Protein AF-A0A0K2B6U6-F1 (afdb_monomer_lite)

Secondary structure (DSSP, 8-state):
---HHHHHHHHHHHHHHHHHHHHHHHHTT-----S-THHHHHHHHHHHHH-HHHHHHHHHHHHH---STTHHHHHHHHHHHHHHHHHH--EESSPPPSS-SS--SS--EETTT-SBSSPHHHHHHHGGGTT-TT--GGG--

Radius of gyration: 19.87 Å; chains: 1; bounding box: 53×30×50 Å

Foldseek 3Di:
DDDLLVVLVVVLVLLLVLLVLVVVCVVVVLPDPDPPCPPSVVVQVVVCVVPVSSVVSVVCCVVVCPPDPCPSVVSNVVSVVLVVVSVQWDWDQPAAAPPDPDDDDPFTATPRPSHTPVDPSSLVSLVVCPPPPPRDPSSHD

Sequence (141 aa):
MDDPLRFLQDRLNDDETFMRAAIRLRESGAIVTSTEATEGAFALAEVVRNDPDTAAALTLFTGTGTRAPGEAERVLVEVEAKRRMLARHTPHSMGQCTECEAPHWGVLVCNHCQRAWPCPDVRDVAASYTDHHDFPTELRP

pLDDT: mean 72.54, std 19.48, range [32.16, 97.44]

InterPro domains:
  IPR046193 Protein of unknown function DUF6221 [PF19730] (1-141)

Organism: Streptomyces ambofaciens (strain ATCC 23877 / 3486 / DSM 40053 / JCM 4204 / NBRC 12836 / NRRL B-2516) (NCBI:txid278992)

Structure (mmCIF, N/CA/C/O backbone):
data_AF-A0A0K2B6U6-F1
#
_entry.id   AF-A0A0K2B6U6-F1
#
loop_
_atom_site.group_PDB
_atom_site.id
_atom_site.type_symbol
_atom_site.label_atom_id
_atom_site.label_alt_id
_atom_site.label_comp_id
_atom_site.label_asym_id
_atom_site.label_entity_id
_atom_site.label_seq_id
_atom_site.pdbx_PDB_ins_code
_atom_site.Cartn_x
_atom_site.Cartn_y
_atom_site.Cartn_z
_atom_site.occupancy
_atom_site.B_iso_or_equiv
_atom_site.auth_seq_id
_atom_site.auth_comp_id
_atom_site.auth_asym_id
_atom_site.auth_atom_id
_atom_site.pdbx_PDB_model_num
ATOM 1 N N . MET A 1 1 ? 10.459 12.638 -11.301 1.00 47.00 1 MET A N 1
ATOM 2 C CA . MET A 1 1 ? 10.100 11.227 -11.522 1.00 47.00 1 MET A CA 1
ATOM 3 C C . MET A 1 1 ? 9.900 10.672 -10.133 1.00 47.00 1 MET A C 1
ATOM 5 O O . MET A 1 1 ? 10.879 10.554 -9.401 1.00 47.00 1 MET A O 1
ATOM 9 N N . ASP A 1 2 ? 8.646 10.563 -9.712 1.00 60.44 2 ASP A N 1
ATOM 10 C CA . ASP A 1 2 ? 8.316 10.125 -8.361 1.00 60.44 2 ASP A CA 1
ATOM 11 C C . ASP A 1 2 ? 8.604 8.634 -8.233 1.00 60.44 2 ASP A C 1
ATOM 13 O O . ASP A 1 2 ? 8.279 7.855 -9.123 1.00 60.44 2 ASP A O 1
ATOM 17 N N . ASP A 1 3 ? 9.304 8.260 -7.165 1.00 85.44 3 ASP A N 1
ATOM 18 C CA . ASP A 1 3 ? 9.712 6.884 -6.907 1.00 85.44 3 ASP A CA 1
ATOM 19 C C . ASP A 1 3 ? 8.464 6.011 -6.665 1.00 85.44 3 ASP A C 1
ATOM 21 O O . ASP A 1 3 ? 7.778 6.213 -5.655 1.00 85.44 3 ASP A O 1
ATOM 25 N N . PRO A 1 4 ? 8.159 5.033 -7.544 1.00 87.06 4 PRO A N 1
ATOM 26 C CA . PRO A 1 4 ? 6.995 4.166 -7.387 1.00 87.06 4 PRO A CA 1
ATOM 27 C C . PRO A 1 4 ? 6.984 3.404 -6.057 1.00 87.06 4 PRO A C 1
ATOM 29 O O . PRO A 1 4 ? 5.913 3.146 -5.511 1.00 87.06 4 PRO A O 1
ATOM 32 N N . LEU A 1 5 ? 8.159 3.064 -5.506 1.00 91.38 5 LEU A N 1
ATOM 33 C CA . LEU A 1 5 ? 8.231 2.425 -4.189 1.00 91.38 5 LEU A CA 1
ATOM 34 C C . LEU A 1 5 ? 7.812 3.375 -3.085 1.00 91.38 5 LEU A C 1
ATOM 36 O O . LEU A 1 5 ? 7.101 2.953 -2.177 1.00 91.38 5 LEU A O 1
ATOM 40 N N . ARG A 1 6 ? 8.224 4.641 -3.170 1.00 91.75 6 ARG A N 1
ATOM 41 C CA . ARG A 1 6 ? 7.854 5.651 -2.182 1.00 91.75 6 ARG A CA 1
ATOM 42 C C . ARG A 1 6 ? 6.343 5.855 -2.152 1.00 91.75 6 ARG A C 1
ATOM 44 O O . ARG A 1 6 ? 5.766 5.773 -1.079 1.00 91.75 6 ARG A O 1
ATOM 51 N N . PHE A 1 7 ? 5.698 5.989 -3.314 1.00 92.50 7 PHE A N 1
ATOM 52 C CA . PHE A 1 7 ? 4.233 6.074 -3.393 1.00 92.50 7 PHE A CA 1
ATOM 53 C C . PHE A 1 7 ? 3.545 4.896 -2.681 1.00 92.50 7 PHE A C 1
ATOM 55 O O . PHE A 1 7 ? 2.660 5.099 -1.854 1.00 92.50 7 PHE A O 1
ATOM 62 N N . LEU A 1 8 ? 3.968 3.659 -2.963 1.00 93.88 8 LEU A N 1
ATOM 63 C CA . LEU A 1 8 ? 3.364 2.473 -2.347 1.00 93.88 8 LEU A CA 1
ATOM 64 C C . LEU A 1 8 ? 3.650 2.381 -0.844 1.00 93.88 8 LEU A C 1
ATOM 66 O O . LEU A 1 8 ? 2.783 1.958 -0.083 1.00 93.88 8 LEU A O 1
ATOM 70 N N . GLN A 1 9 ? 4.847 2.771 -0.404 1.00 94.25 9 GLN A N 1
ATOM 71 C CA . GLN A 1 9 ? 5.194 2.825 1.016 1.00 94.25 9 GLN A CA 1
ATOM 72 C C . GLN A 1 9 ? 4.334 3.847 1.758 1.00 94.25 9 GLN A C 1
ATOM 74 O O . GLN A 1 9 ? 3.796 3.513 2.811 1.00 94.25 9 GLN A O 1
ATOM 79 N N . ASP A 1 10 ? 4.155 5.040 1.192 1.00 90.62 10 ASP A N 1
ATOM 80 C CA . ASP A 1 10 ? 3.326 6.094 1.773 1.00 90.62 10 ASP A CA 1
ATOM 81 C C . ASP A 1 10 ? 1.870 5.628 1.903 1.00 90.62 10 ASP A C 1
ATOM 83 O O . ASP A 1 10 ? 1.301 5.689 2.990 1.00 90.62 10 ASP A O 1
ATOM 87 N N . ARG A 1 11 ? 1.293 5.029 0.852 1.00 92.25 11 ARG A N 1
ATOM 88 C CA . ARG A 1 11 ? -0.080 4.492 0.902 1.00 92.25 11 ARG A CA 1
ATOM 89 C C . ARG A 1 11 ? -0.253 3.364 1.919 1.00 92.25 11 ARG A C 1
ATOM 91 O O . ARG A 1 11 ? -1.242 3.341 2.643 1.00 92.25 11 ARG A O 1
ATOM 98 N N . LEU A 1 12 ? 0.721 2.461 2.036 1.00 90.56 12 LEU A N 1
ATOM 99 C CA . LEU A 1 12 ? 0.694 1.413 3.063 1.00 90.56 12 LEU A CA 1
ATOM 100 C C . LEU A 1 12 ? 0.826 1.982 4.487 1.00 90.56 12 LEU A C 1
ATOM 102 O O . LEU A 1 12 ? 0.274 1.409 5.426 1.00 90.56 12 LEU A O 1
ATOM 106 N N . ASN A 1 13 ? 1.550 3.092 4.666 1.00 88.50 13 ASN A N 1
ATOM 107 C CA . ASN A 1 13 ? 1.631 3.800 5.947 1.00 88.50 13 ASN A CA 1
ATOM 108 C C . ASN A 1 13 ? 0.305 4.488 6.296 1.00 88.50 13 ASN A C 1
ATOM 110 O O . ASN A 1 13 ? -0.114 4.437 7.456 1.00 88.50 13 ASN A O 1
ATOM 114 N N . ASP A 1 14 ? -0.363 5.081 5.306 1.00 82.62 14 ASP A N 1
ATOM 115 C CA . ASP A 1 14 ? -1.689 5.682 5.464 1.00 82.62 14 ASP A CA 1
ATOM 116 C C . ASP A 1 14 ? -2.716 4.612 5.882 1.00 82.62 14 ASP A C 1
ATOM 118 O O . ASP A 1 14 ? -3.419 4.788 6.881 1.00 82.62 14 ASP A O 1
ATOM 122 N N . ASP A 1 15 ? -2.733 3.460 5.196 1.00 82.00 15 ASP A N 1
ATOM 123 C CA . ASP A 1 15 ? -3.604 2.320 5.519 1.00 82.00 15 ASP A CA 1
ATOM 124 C C . ASP A 1 15 ? -3.359 1.797 6.946 1.00 82.00 15 ASP A C 1
ATOM 126 O O . ASP A 1 15 ? -4.306 1.560 7.701 1.00 82.00 15 ASP A O 1
ATOM 130 N N . GLU A 1 16 ? -2.095 1.635 7.358 1.00 87.19 16 GLU A N 1
ATOM 131 C CA . GLU A 1 16 ? -1.765 1.230 8.729 1.00 87.19 16 GLU A CA 1
ATOM 132 C C . GLU A 1 16 ? -2.270 2.249 9.754 1.00 87.19 16 GLU A C 1
ATOM 134 O O . GLU A 1 16 ? -2.898 1.871 10.748 1.00 87.19 16 GLU A O 1
ATOM 139 N N . THR A 1 17 ? -1.987 3.532 9.525 1.00 81.69 17 THR A N 1
ATOM 140 C CA . THR A 1 17 ? -2.374 4.622 10.430 1.00 81.69 17 THR A CA 1
ATOM 141 C C . THR A 1 17 ? -3.885 4.644 10.612 1.00 81.69 17 THR A C 1
ATOM 143 O O . THR A 1 17 ? -4.383 4.660 11.744 1.00 81.69 17 THR A O 1
ATOM 146 N N . PHE A 1 18 ? -4.616 4.541 9.504 1.00 75.06 18 PHE A N 1
ATOM 147 C CA . PHE A 1 18 ? -6.067 4.475 9.492 1.00 75.06 18 PHE A CA 1
ATOM 148 C C . PHE A 1 18 ? -6.598 3.264 10.274 1.00 75.06 18 PHE A C 1
ATOM 150 O O . PHE A 1 18 ? -7.427 3.419 11.174 1.00 75.06 18 PHE A O 1
ATOM 157 N N . MET A 1 19 ? -6.096 2.055 9.999 1.00 79.75 19 MET A N 1
ATOM 158 C CA . MET A 1 19 ? -6.594 0.838 10.655 1.00 79.75 19 MET A CA 1
ATOM 159 C C . MET A 1 19 ? -6.252 0.797 12.149 1.00 79.75 19 MET A C 1
ATOM 161 O O . MET A 1 19 ? -7.059 0.337 12.960 1.00 79.75 19 MET A O 1
ATOM 165 N N . ARG A 1 20 ? -5.102 1.345 12.558 1.00 81.56 20 ARG A N 1
ATOM 166 C CA . ARG A 1 20 ? -4.766 1.514 13.981 1.00 81.56 20 ARG A CA 1
ATOM 167 C C . ARG A 1 20 ? -5.681 2.519 14.673 1.00 81.56 20 ARG A C 1
ATOM 169 O O . ARG A 1 20 ? -6.067 2.292 15.819 1.00 81.56 20 ARG A O 1
ATOM 176 N N . ALA A 1 21 ? -6.050 3.615 14.010 1.00 74.31 21 ALA A N 1
ATOM 177 C CA . ALA A 1 21 ? -7.042 4.549 14.540 1.00 74.31 21 ALA A CA 1
ATOM 178 C C . ALA A 1 21 ? -8.416 3.874 14.704 1.00 74.31 21 ALA A C 1
ATOM 180 O O . ALA A 1 21 ? -9.031 4.000 15.763 1.00 74.31 21 ALA A O 1
ATOM 181 N N . ALA A 1 22 ? -8.847 3.077 13.723 1.00 70.81 22 ALA A N 1
ATOM 182 C CA . ALA A 1 22 ? -10.093 2.313 13.789 1.00 70.81 22 ALA A CA 1
ATOM 183 C C . ALA A 1 22 ? -10.127 1.320 14.969 1.00 70.81 22 ALA A C 1
ATOM 185 O O . ALA A 1 22 ? -11.123 1.247 15.690 1.00 70.81 22 ALA A O 1
ATOM 186 N N . ILE A 1 23 ? -9.029 0.595 15.217 1.00 76.38 23 ILE A N 1
ATOM 187 C CA . ILE A 1 23 ? -8.907 -0.307 16.376 1.00 76.38 23 ILE A CA 1
ATOM 188 C C . ILE A 1 23 ? -9.002 0.476 17.689 1.00 76.38 23 ILE A C 1
ATOM 190 O O . ILE A 1 23 ? -9.791 0.099 18.554 1.00 76.38 23 ILE A O 1
ATOM 194 N N . ARG A 1 24 ? -8.279 1.599 17.818 1.00 76.00 24 ARG A N 1
ATOM 195 C CA . ARG A 1 24 ? -8.327 2.454 19.019 1.00 76.00 24 ARG A CA 1
ATOM 196 C C . ARG A 1 24 ? -9.736 2.982 19.301 1.00 76.00 24 ARG A C 1
ATOM 198 O O . ARG A 1 24 ? -10.166 2.967 20.449 1.00 76.00 24 ARG A O 1
ATOM 205 N N . LEU A 1 25 ? -10.467 3.405 18.268 1.00 69.81 25 LEU A N 1
ATOM 206 C CA . LEU A 1 25 ? -11.858 3.867 18.386 1.00 69.81 25 LEU A CA 1
ATOM 207 C C . LEU A 1 25 ? -12.818 2.756 18.830 1.00 69.81 25 LEU A C 1
ATOM 209 O O . LEU A 1 25 ? -13.748 2.998 19.599 1.00 69.81 25 LEU A O 1
ATOM 213 N N . ARG A 1 26 ? -12.602 1.528 18.350 1.00 71.44 26 ARG A N 1
ATOM 214 C CA . ARG A 1 26 ? -13.363 0.358 18.798 1.00 71.44 26 ARG A CA 1
ATOM 215 C C . ARG A 1 26 ? -13.060 0.028 20.257 1.00 71.44 26 ARG A C 1
ATOM 217 O O . ARG A 1 26 ? -13.983 -0.197 21.031 1.00 71.44 26 ARG A O 1
ATOM 224 N N . GLU A 1 27 ? -11.782 -0.009 20.625 1.00 73.25 27 GLU A N 1
ATOM 225 C CA . GLU A 1 27 ? -11.316 -0.346 21.977 1.00 73.25 27 GLU A CA 1
ATOM 226 C C . GLU A 1 27 ? -11.702 0.705 23.019 1.00 73.25 27 GLU A C 1
ATOM 228 O O . GLU A 1 27 ? -11.957 0.355 24.169 1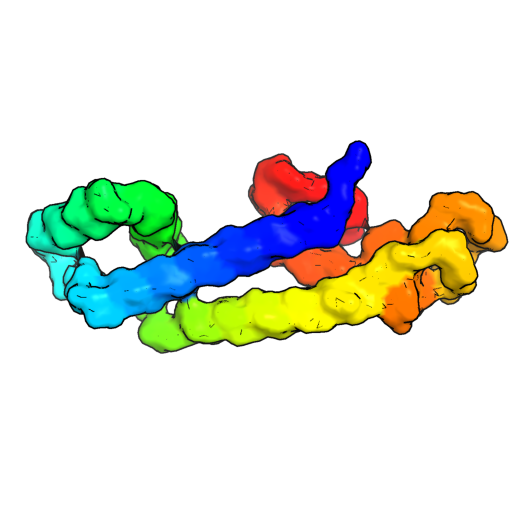.00 73.25 27 GLU A O 1
ATOM 233 N N . SER A 1 28 ? -11.817 1.974 22.623 1.00 68.31 28 SER A N 1
ATOM 234 C CA . SER A 1 28 ? -12.323 3.036 23.495 1.00 68.31 28 SER A CA 1
ATOM 235 C C . SER A 1 28 ? -13.833 2.956 23.747 1.00 68.31 28 SER A C 1
ATOM 237 O O . SER A 1 28 ? -14.352 3.718 24.560 1.00 68.31 28 SER A O 1
ATOM 239 N N . GLY A 1 29 ? -14.554 2.059 23.060 1.00 55.72 29 GLY A N 1
ATOM 240 C CA . GLY A 1 29 ? -16.012 1.959 23.143 1.00 55.72 29 GLY A CA 1
ATOM 241 C C . GLY A 1 29 ? -16.752 3.108 22.448 1.00 55.72 29 GLY A C 1
ATOM 242 O O . GLY A 1 29 ? -17.969 3.206 22.574 1.00 55.72 29 GLY A O 1
ATOM 243 N N . ALA A 1 30 ? -16.047 3.962 21.692 1.00 52.16 30 ALA A N 1
ATOM 244 C CA . ALA A 1 30 ? -16.635 5.088 20.963 1.00 52.16 30 ALA A CA 1
ATOM 245 C C . ALA A 1 30 ? -17.451 4.657 19.728 1.00 52.16 30 ALA A C 1
ATOM 247 O O . ALA A 1 30 ? -18.183 5.470 19.162 1.00 52.16 30 ALA A O 1
ATOM 248 N N . ILE A 1 31 ? -17.369 3.383 19.318 1.00 47.88 31 ILE A N 1
ATOM 249 C CA . ILE A 1 31 ? -18.286 2.796 18.332 1.00 47.88 31 ILE A CA 1
ATOM 250 C C . ILE A 1 31 ? -19.634 2.558 19.019 1.00 47.88 31 ILE A C 1
ATOM 252 O O . ILE A 1 31 ? -19.980 1.453 19.434 1.00 47.88 31 ILE A O 1
ATOM 256 N N . VAL A 1 32 ? -20.394 3.642 19.160 1.00 40.41 32 VAL A N 1
ATOM 257 C CA . VAL A 1 32 ? -21.779 3.609 19.609 1.00 40.41 32 VAL A CA 1
ATOM 258 C C . VAL A 1 32 ? -22.606 2.967 18.500 1.00 40.41 32 VAL A C 1
ATOM 260 O O . VAL A 1 32 ? -22.912 3.579 17.478 1.00 40.41 32 VAL A O 1
ATOM 263 N N . THR A 1 33 ? -22.989 1.711 18.703 1.00 40.19 33 THR A N 1
ATOM 264 C CA . THR A 1 33 ? -24.152 1.135 18.034 1.00 40.19 33 THR A CA 1
ATOM 265 C C . THR A 1 33 ? -25.394 1.834 18.587 1.00 40.19 33 THR A C 1
ATOM 267 O O . THR A 1 33 ? -25.979 1.369 19.562 1.00 40.19 33 THR A O 1
ATOM 270 N N . SER A 1 34 ? -25.809 2.968 18.026 1.00 32.16 34 SER A N 1
ATOM 271 C CA . SER A 1 34 ? -27.155 3.471 18.299 1.00 32.16 34 SER A CA 1
ATOM 272 C C . SER A 1 34 ? -27.738 4.207 17.100 1.00 32.16 34 SER A C 1
ATOM 274 O O . SER A 1 34 ? -27.086 4.979 16.403 1.00 32.16 34 SER A O 1
ATOM 276 N N . THR A 1 35 ? -29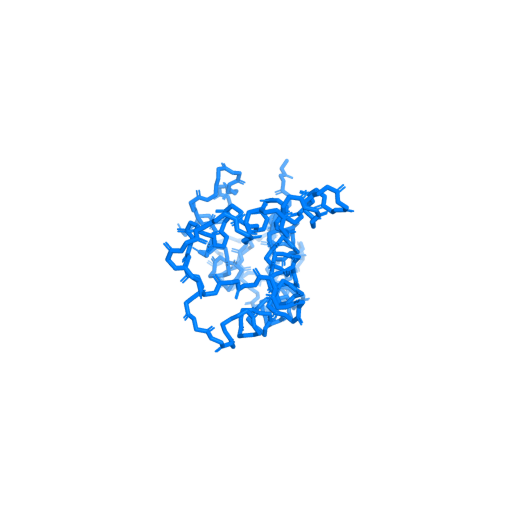.023 3.964 16.886 1.00 36.91 35 THR A N 1
ATOM 277 C CA . THR A 1 35 ? -29.919 4.723 16.013 1.00 36.91 35 THR A CA 1
ATOM 278 C C . THR A 1 35 ? -30.246 6.119 16.568 1.00 36.91 35 THR A C 1
ATOM 280 O O . THR A 1 35 ? -31.092 6.808 16.008 1.00 36.91 35 THR A O 1
ATOM 283 N N . GLU A 1 36 ? -29.572 6.564 17.635 1.00 34.78 36 GLU A N 1
ATOM 284 C CA . GLU A 1 36 ? -29.747 7.873 18.273 1.00 34.78 36 GLU A CA 1
ATOM 285 C C . GLU A 1 36 ? -28.380 8.574 18.371 1.00 34.78 36 GLU A C 1
ATOM 287 O O . GLU A 1 36 ? -27.671 8.534 19.374 1.00 34.78 36 GLU A O 1
ATOM 292 N N . ALA A 1 37 ? -27.989 9.183 17.250 1.00 37.84 37 ALA A N 1
ATOM 293 C CA . ALA A 1 37 ? -26.641 9.645 16.911 1.00 37.84 37 ALA A CA 1
ATOM 294 C C . ALA A 1 37 ? -26.074 10.827 17.734 1.00 37.84 37 ALA A C 1
ATOM 296 O O . ALA A 1 37 ? -25.024 11.365 17.383 1.00 37.84 37 ALA A O 1
ATOM 297 N N . THR A 1 38 ? -26.725 11.271 18.809 1.00 36.62 38 THR A N 1
ATOM 298 C CA . THR A 1 38 ? -26.321 12.491 19.528 1.00 36.62 38 THR A CA 1
ATOM 299 C C . THR A 1 38 ? -25.184 12.285 20.528 1.00 36.62 38 THR A C 1
ATOM 301 O O . THR A 1 38 ? -24.338 13.164 20.634 1.00 36.62 38 THR A O 1
ATOM 304 N N . GLU A 1 39 ? -25.081 11.140 21.210 1.00 36.81 39 GLU A N 1
ATOM 305 C CA . GLU A 1 39 ? -24.000 10.909 22.193 1.00 36.81 39 GLU A CA 1
ATOM 306 C C . GLU A 1 39 ? -22.694 10.416 21.547 1.00 36.81 39 GLU A C 1
ATOM 308 O O . GLU A 1 39 ? -21.608 10.853 21.932 1.00 36.81 39 GLU A O 1
ATOM 313 N N . GLY A 1 40 ? -22.782 9.602 20.488 1.00 38.69 40 GLY A N 1
ATOM 314 C CA . GLY A 1 40 ? -21.609 9.170 19.715 1.00 38.69 40 GLY A CA 1
ATOM 315 C C . GLY A 1 40 ? -20.884 10.329 19.020 1.00 38.69 40 GLY A C 1
ATOM 316 O O . GLY A 1 40 ? -19.658 10.326 18.930 1.00 38.69 40 GLY A O 1
ATOM 317 N N . ALA A 1 41 ? -21.618 11.366 18.602 1.00 40.38 41 ALA A N 1
ATOM 318 C CA . ALA A 1 41 ? -21.055 12.550 17.955 1.00 40.38 41 ALA A CA 1
ATOM 319 C C . ALA A 1 41 ? -20.184 13.404 18.898 1.00 40.38 41 ALA A C 1
ATOM 321 O O . ALA A 1 41 ? -19.185 13.968 18.452 1.00 40.38 41 ALA A O 1
ATOM 322 N N . PHE A 1 42 ? -20.510 13.475 20.196 1.00 36.62 42 PHE A N 1
ATOM 323 C CA . PHE A 1 42 ? -19.694 14.207 21.174 1.00 36.62 42 PHE A CA 1
ATOM 324 C C . PHE A 1 42 ? -18.407 13.457 21.534 1.00 36.62 42 PHE A C 1
ATOM 326 O O . PHE A 1 42 ? -17.354 14.087 21.600 1.00 36.62 42 PHE A O 1
ATOM 333 N N . ALA A 1 43 ? -18.460 12.125 21.664 1.00 43.31 43 ALA A N 1
ATOM 334 C CA . ALA A 1 43 ? -17.263 11.301 21.852 1.00 43.31 43 ALA A CA 1
ATOM 335 C C . ALA A 1 43 ? -16.327 11.376 20.629 1.00 43.31 43 ALA A C 1
ATOM 337 O O . ALA A 1 43 ? -15.122 11.575 20.778 1.00 43.31 43 ALA A O 1
ATOM 338 N N . LEU A 1 44 ? -16.887 11.326 19.411 1.00 49.25 44 LEU A N 1
ATOM 339 C CA . LEU A 1 44 ? -16.155 11.592 18.168 1.00 49.25 44 LEU A CA 1
ATOM 340 C C . LEU A 1 44 ? -15.503 12.985 18.182 1.00 49.25 44 LEU A C 1
ATOM 342 O O . LEU A 1 44 ? -14.327 13.112 17.862 1.00 49.25 44 LEU A O 1
ATOM 346 N N . ALA A 1 45 ? -16.247 14.029 18.556 1.00 43.59 45 ALA A N 1
ATOM 347 C CA . ALA A 1 45 ? -15.760 15.408 18.554 1.00 43.59 45 ALA A CA 1
ATOM 348 C C . ALA A 1 45 ? -14.686 15.688 19.618 1.00 43.59 45 ALA A C 1
ATOM 350 O O . ALA A 1 45 ? -13.951 16.665 19.489 1.00 43.59 45 ALA A O 1
ATOM 351 N N . GLU A 1 46 ? -14.596 14.884 20.675 1.00 41.94 46 GLU A N 1
ATOM 352 C CA . GLU A 1 46 ? -13.531 14.970 21.677 1.00 41.94 46 GLU A CA 1
ATOM 353 C C . GLU A 1 46 ? -12.275 14.214 21.225 1.00 41.94 46 GLU A C 1
ATOM 355 O O . GLU A 1 46 ? -11.168 14.740 21.333 1.00 41.94 46 GLU A O 1
ATOM 360 N N . VAL A 1 47 ? -12.442 13.043 20.602 1.00 48.91 47 VAL A N 1
ATOM 361 C CA . VAL A 1 47 ? -11.335 12.290 19.996 1.00 48.91 47 VAL A CA 1
ATOM 362 C C . VAL A 1 47 ? -10.715 13.057 18.822 1.00 48.91 47 VAL A C 1
ATOM 364 O O . VAL A 1 47 ? -9.505 13.233 18.792 1.00 48.91 47 VAL A O 1
ATOM 367 N N . VAL A 1 48 ? -11.530 13.607 17.916 1.00 53.69 48 VAL A N 1
ATOM 368 C CA . VAL A 1 48 ? -11.087 14.466 16.797 1.00 53.69 48 VAL A CA 1
ATOM 369 C C . VAL A 1 48 ? -10.362 15.723 17.276 1.00 53.69 48 VAL A C 1
ATOM 371 O O . VAL A 1 48 ? -9.439 16.206 16.626 1.00 53.69 48 VAL A O 1
ATOM 374 N N . ARG A 1 49 ? -10.776 16.275 18.418 1.00 51.97 49 ARG A N 1
ATOM 375 C CA . ARG A 1 49 ? -10.169 17.484 18.985 1.00 51.97 49 ARG A CA 1
ATOM 376 C C . ARG A 1 49 ? -8.815 17.205 19.636 1.00 51.97 49 ARG A C 1
ATOM 378 O O . ARG A 1 49 ? -7.974 18.097 19.653 1.00 51.97 49 ARG A O 1
ATOM 385 N N . ASN A 1 50 ? -8.611 15.991 20.145 1.00 51.69 50 ASN A N 1
ATOM 386 C CA . ASN A 1 50 ? -7.346 15.551 20.732 1.00 51.69 50 ASN A CA 1
ATOM 387 C C . ASN A 1 50 ? -6.392 14.923 19.699 1.00 51.69 50 ASN A C 1
ATOM 389 O O . ASN A 1 50 ? -5.184 14.924 19.920 1.00 51.69 50 ASN A O 1
ATOM 393 N N . ASP A 1 51 ? -6.920 14.412 18.585 1.00 51.03 51 ASP A N 1
ATOM 394 C CA . ASP A 1 51 ? -6.168 13.794 17.493 1.00 51.03 51 ASP A CA 1
ATOM 395 C C . ASP A 1 51 ? -6.863 14.107 16.142 1.00 51.03 51 ASP A C 1
ATOM 397 O O . ASP A 1 51 ? -7.808 13.411 15.747 1.00 51.03 51 ASP A O 1
ATOM 401 N N . PRO A 1 52 ? -6.443 15.172 15.428 1.00 58.12 52 PRO A N 1
ATOM 402 C CA . PRO A 1 52 ? -7.070 15.587 14.172 1.00 58.12 52 PRO A CA 1
ATOM 403 C C . PRO A 1 52 ? -6.954 14.538 13.057 1.00 58.12 52 PRO A C 1
ATOM 405 O O . PRO A 1 52 ? -7.824 14.489 12.184 1.00 58.12 52 PRO A O 1
ATOM 408 N N . ASP A 1 53 ? -5.967 13.640 13.117 1.00 53.72 53 ASP A N 1
ATOM 409 C CA . ASP A 1 53 ? -5.821 12.541 12.155 1.00 53.72 53 ASP A CA 1
ATOM 410 C C . ASP A 1 53 ? -6.932 11.493 12.347 1.00 53.72 53 ASP A C 1
ATOM 412 O O . ASP A 1 53 ? -7.363 10.818 11.406 1.00 53.72 53 ASP A O 1
ATOM 416 N N . THR A 1 54 ? -7.509 11.424 13.551 1.00 52.59 54 THR A N 1
ATOM 417 C CA . THR A 1 54 ? -8.661 10.561 13.838 1.00 52.59 54 THR A CA 1
ATOM 418 C C . THR A 1 54 ? -9.950 11.053 13.163 1.00 52.59 54 THR A C 1
ATOM 420 O O . THR A 1 54 ? -10.844 10.252 12.886 1.00 52.59 54 THR A O 1
ATOM 423 N N . ALA A 1 55 ? -10.051 12.338 12.801 1.00 54.16 55 ALA A N 1
ATOM 424 C CA . ALA A 1 55 ? -11.200 12.880 12.061 1.00 54.16 55 ALA A CA 1
ATOM 425 C C . ALA A 1 55 ? -11.285 12.346 10.630 1.00 54.16 55 ALA A C 1
ATOM 427 O O . ALA A 1 55 ? -12.368 11.998 10.144 1.00 54.16 55 ALA A O 1
ATOM 428 N N . ALA A 1 56 ? -10.126 12.240 9.977 1.00 52.88 56 ALA A N 1
ATOM 429 C CA . ALA A 1 56 ? -10.005 11.598 8.678 1.00 52.88 56 ALA A CA 1
ATOM 430 C C . ALA A 1 56 ? -10.370 10.111 8.789 1.00 52.88 56 ALA A C 1
ATOM 432 O O . ALA A 1 56 ? -11.144 9.604 7.972 1.00 52.88 56 ALA A O 1
ATOM 433 N N . ALA A 1 57 ? -9.918 9.447 9.863 1.00 50.56 57 ALA A N 1
ATOM 434 C CA . ALA A 1 57 ? -10.241 8.050 10.121 1.00 50.56 57 ALA A CA 1
ATOM 435 C C . ALA A 1 57 ? -11.754 7.807 10.311 1.00 50.56 57 ALA A C 1
ATOM 437 O O . ALA A 1 57 ? -12.317 6.868 9.758 1.00 50.56 57 ALA A O 1
ATOM 438 N N . LEU A 1 58 ? -12.452 8.686 11.030 1.00 53.06 58 LEU A N 1
ATOM 439 C CA . LEU A 1 58 ? -13.897 8.585 11.278 1.00 53.06 58 LEU A CA 1
ATOM 440 C C . LEU A 1 58 ? -14.756 8.862 10.038 1.00 53.06 58 LEU A C 1
ATOM 442 O O . LEU A 1 58 ? -15.754 8.173 9.809 1.00 53.06 58 LEU A O 1
ATOM 446 N N . THR A 1 59 ? -14.368 9.842 9.218 1.00 51.19 59 THR A N 1
ATOM 447 C CA . THR A 1 59 ? -15.081 10.186 7.973 1.00 51.19 59 THR A CA 1
ATOM 448 C C . THR A 1 59 ? -15.030 9.030 6.972 1.00 51.19 59 THR A C 1
ATOM 450 O O . THR A 1 59 ? -16.028 8.688 6.343 1.00 51.19 59 THR A O 1
ATOM 453 N N . LEU A 1 60 ? -13.877 8.370 6.873 1.00 47.84 60 LEU A N 1
ATOM 454 C CA . LEU A 1 60 ? -13.706 7.180 6.048 1.00 47.84 60 LEU A CA 1
ATOM 455 C C . LEU A 1 60 ? -14.381 5.955 6.684 1.00 47.84 60 LEU A C 1
ATOM 457 O O . LEU A 1 60 ? -15.094 5.266 5.976 1.00 47.84 60 LEU A O 1
ATOM 461 N N . PHE A 1 61 ? -14.279 5.719 7.999 1.00 47.94 61 PHE A N 1
ATOM 462 C CA . PHE A 1 61 ? -14.941 4.588 8.681 1.00 47.94 61 PHE A CA 1
ATOM 463 C C . PHE A 1 61 ? -16.473 4.611 8.530 1.00 47.94 61 PHE A C 1
ATOM 465 O O . PHE A 1 61 ? -17.106 3.579 8.299 1.00 47.94 61 PHE A O 1
ATOM 472 N N . THR A 1 62 ? -17.078 5.800 8.605 1.00 52.78 62 THR A N 1
ATOM 473 C CA . THR A 1 62 ? -18.522 5.990 8.383 1.00 52.78 62 THR A CA 1
ATOM 474 C C . THR A 1 62 ? -18.916 5.898 6.903 1.00 52.78 62 THR A C 1
ATOM 476 O O . THR A 1 62 ? -20.044 5.502 6.608 1.00 52.78 62 THR A O 1
ATOM 479 N N . GLY A 1 63 ? -17.996 6.191 5.974 1.00 44.09 63 GLY A N 1
ATOM 480 C CA . GLY A 1 63 ? -18.214 6.098 4.525 1.00 44.09 63 GLY A CA 1
ATOM 481 C C . GLY A 1 63 ? -17.916 4.725 3.899 1.00 44.09 63 GLY A C 1
ATOM 482 O O . GLY A 1 63 ? -18.583 4.345 2.939 1.00 44.09 63 GLY A O 1
ATOM 483 N N . THR A 1 64 ? -16.953 3.962 4.431 1.00 43.94 64 THR A N 1
ATOM 484 C CA . THR A 1 64 ? -16.473 2.687 3.860 1.00 43.94 64 THR A CA 1
ATOM 485 C C . THR A 1 64 ? -17.053 1.454 4.543 1.00 43.94 64 THR A C 1
ATOM 487 O O . THR A 1 64 ? -16.995 0.366 3.976 1.00 43.94 64 THR A O 1
ATOM 490 N N . GLY A 1 65 ? -17.684 1.606 5.712 1.00 42.03 65 GLY A N 1
ATOM 491 C CA . GLY A 1 65 ? -18.452 0.536 6.336 1.00 42.03 65 GLY A CA 1
ATOM 492 C C . GLY A 1 65 ? -17.622 -0.711 6.630 1.00 42.03 65 GLY A C 1
ATOM 493 O O . GLY A 1 65 ? -18.052 -1.807 6.275 1.00 42.03 65 GLY A O 1
ATOM 494 N N . THR A 1 66 ? -16.476 -0.561 7.298 1.00 44.34 66 THR A N 1
ATOM 495 C CA . THR A 1 66 ? -15.854 -1.667 8.043 1.00 44.34 66 THR A CA 1
ATOM 496 C C . THR A 1 66 ? -16.873 -2.169 9.063 1.00 44.34 66 THR A C 1
ATOM 498 O O . THR A 1 66 ? -17.118 -1.545 10.098 1.00 44.34 66 THR A O 1
ATOM 501 N N . ARG A 1 67 ? -17.582 -3.232 8.682 1.00 50.41 67 ARG A N 1
ATOM 502 C CA . ARG A 1 67 ? -18.842 -3.685 9.284 1.00 50.41 67 ARG A CA 1
ATOM 503 C C . ARG A 1 67 ? -18.652 -4.919 10.156 1.00 50.41 67 ARG A C 1
ATOM 505 O O . ARG A 1 67 ? -19.606 -5.306 10.827 1.00 50.41 67 ARG A O 1
ATOM 512 N N . ALA A 1 68 ? -17.459 -5.516 10.194 1.00 51.53 68 ALA A N 1
ATOM 513 C CA . ALA A 1 68 ? -17.208 -6.702 11.005 1.00 51.53 68 ALA A CA 1
ATOM 514 C C . ALA A 1 68 ? -16.015 -6.532 11.969 1.00 51.53 68 ALA A C 1
ATOM 516 O O . ALA A 1 68 ? -14.946 -6.056 11.573 1.00 51.53 68 ALA A O 1
ATOM 517 N N . PRO A 1 69 ? -16.157 -6.958 13.241 1.00 60.16 69 PRO A N 1
ATOM 518 C CA . PRO A 1 69 ? -15.020 -7.135 14.139 1.00 60.16 69 PRO A CA 1
ATOM 519 C C . PRO A 1 69 ? -13.916 -7.969 13.465 1.00 60.16 69 PRO A C 1
ATOM 521 O O . PRO A 1 69 ? -14.205 -9.020 12.897 1.00 60.16 69 PRO A O 1
ATOM 524 N N . GLY A 1 70 ? -12.660 -7.514 13.526 1.00 69.94 70 GLY A N 1
ATOM 525 C CA . GLY A 1 70 ? -11.506 -8.220 12.951 1.00 69.94 70 GLY A CA 1
ATOM 526 C C . GLY A 1 70 ? -11.066 -7.765 11.551 1.00 69.94 70 GLY A C 1
ATOM 527 O O . GLY A 1 70 ? -9.997 -8.172 11.096 1.00 69.94 70 GLY A O 1
ATOM 528 N N . GLU A 1 71 ? -11.842 -6.931 10.847 1.00 73.38 71 GLU A N 1
ATOM 529 C CA . GLU A 1 71 ? -11.460 -6.458 9.504 1.00 73.38 71 GLU A CA 1
ATOM 530 C C . GLU A 1 71 ? -10.219 -5.561 9.520 1.00 73.38 71 GLU A C 1
ATOM 532 O O . GLU A 1 71 ? -9.340 -5.730 8.677 1.00 73.38 71 GLU A O 1
ATOM 537 N N . ALA A 1 72 ? -10.112 -4.656 10.496 1.00 78.75 72 ALA A N 1
ATOM 538 C CA . ALA A 1 72 ? -8.955 -3.773 10.627 1.00 78.75 72 ALA A CA 1
AT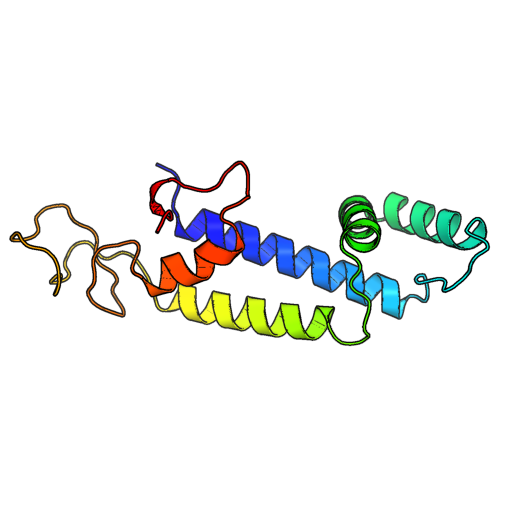OM 539 C C . ALA A 1 72 ? -7.666 -4.572 10.882 1.00 78.75 72 ALA A C 1
ATOM 541 O O . ALA A 1 72 ? -6.636 -4.318 10.265 1.00 78.75 72 ALA A O 1
ATOM 542 N N . GLU A 1 73 ? -7.730 -5.593 11.736 1.00 87.44 73 GLU A N 1
ATOM 543 C CA . GLU A 1 73 ? -6.615 -6.500 11.998 1.00 87.44 73 GLU A CA 1
ATOM 544 C C . GLU A 1 73 ? -6.210 -7.286 10.755 1.00 87.44 73 GLU A C 1
ATOM 546 O O . GLU A 1 73 ? -5.019 -7.409 10.469 1.00 87.44 73 GLU A O 1
ATOM 551 N N . ARG A 1 74 ? -7.188 -7.787 9.990 1.00 86.00 74 ARG A N 1
ATOM 552 C CA . ARG A 1 74 ? -6.921 -8.463 8.717 1.00 86.00 74 ARG A CA 1
ATOM 553 C C . ARG A 1 74 ? -6.184 -7.537 7.751 1.00 86.00 74 ARG A C 1
ATOM 555 O O . ARG A 1 74 ? -5.178 -7.951 7.182 1.00 86.00 74 ARG A O 1
ATOM 562 N N . VAL A 1 75 ? -6.632 -6.288 7.610 1.00 84.94 75 VAL A N 1
ATOM 563 C CA . VAL A 1 75 ? -5.962 -5.304 6.748 1.00 84.94 75 VAL A CA 1
ATOM 564 C C . VAL A 1 75 ? -4.546 -5.008 7.245 1.00 84.94 75 VAL A C 1
ATOM 566 O O . VAL A 1 75 ? -3.629 -4.960 6.434 1.00 84.94 75 VAL A O 1
ATOM 569 N N . LEU A 1 76 ? -4.313 -4.894 8.556 1.00 89.50 76 LEU A N 1
ATOM 570 C CA . LEU A 1 76 ? -2.953 -4.720 9.089 1.00 89.50 76 LEU A CA 1
ATOM 571 C C . LEU A 1 76 ? -2.029 -5.900 8.741 1.00 89.50 76 LEU A C 1
ATOM 573 O O . LEU A 1 76 ? -0.860 -5.688 8.413 1.00 89.50 76 LEU A O 1
ATOM 577 N N . VAL A 1 77 ? -2.541 -7.135 8.760 1.00 95.19 77 VAL A N 1
ATOM 578 C CA . VAL A 1 77 ? -1.787 -8.318 8.306 1.00 95.19 77 VAL A CA 1
ATOM 579 C C . VAL A 1 77 ? -1.481 -8.240 6.807 1.00 95.19 77 VAL A C 1
ATOM 581 O O . VAL A 1 77 ? -0.364 -8.563 6.393 1.00 95.19 77 VAL A O 1
ATOM 584 N N . GLU A 1 78 ? -2.438 -7.790 5.995 1.00 93.25 78 GLU A N 1
ATOM 585 C CA . GLU A 1 78 ? -2.258 -7.592 4.552 1.00 93.25 78 GLU A CA 1
ATOM 586 C C . GLU A 1 78 ? -1.230 -6.491 4.247 1.00 93.25 78 GLU A C 1
ATOM 588 O O . GLU A 1 78 ? -0.336 -6.711 3.430 1.00 93.25 78 GLU A O 1
ATOM 593 N N . VAL A 1 79 ? -1.291 -5.346 4.934 1.00 94.12 79 VAL A N 1
ATOM 594 C CA . VAL A 1 79 ? -0.318 -4.245 4.815 1.00 94.12 79 VAL A CA 1
ATOM 595 C C . VAL A 1 79 ? 1.094 -4.748 5.099 1.00 94.12 79 VAL A C 1
ATOM 597 O O . VAL A 1 79 ? 2.017 -4.526 4.315 1.00 94.12 79 VAL A O 1
ATOM 600 N N . GLU A 1 80 ? 1.263 -5.491 6.187 1.00 97.44 80 GLU A N 1
ATOM 601 C CA . GLU A 1 80 ? 2.555 -6.036 6.593 1.00 97.44 80 GLU A CA 1
ATOM 602 C C . GLU A 1 80 ? 3.067 -7.089 5.585 1.00 97.44 80 GLU A C 1
ATOM 604 O O . GLU A 1 80 ? 4.251 -7.124 5.240 1.00 97.44 80 GLU A O 1
ATOM 609 N N . ALA A 1 81 ? 2.176 -7.900 5.005 1.00 96.81 81 ALA A N 1
ATOM 610 C CA . ALA A 1 81 ? 2.530 -8.803 3.909 1.00 96.81 81 ALA A CA 1
ATOM 611 C C . ALA A 1 81 ? 2.984 -8.051 2.643 1.00 96.81 81 ALA A C 1
ATOM 613 O O . ALA A 1 81 ? 4.020 -8.403 2.066 1.00 96.81 81 ALA A O 1
ATOM 614 N N . LYS A 1 82 ? 2.262 -6.995 2.245 1.00 95.88 82 LYS A N 1
ATOM 615 C CA . LYS A 1 82 ? 2.611 -6.137 1.101 1.00 95.88 82 LYS A CA 1
ATOM 616 C C . LYS A 1 82 ? 3.958 -5.442 1.322 1.00 95.88 82 LYS A C 1
ATOM 618 O O . LYS A 1 82 ? 4.800 -5.465 0.428 1.00 95.88 82 LYS A O 1
ATOM 623 N N . ARG A 1 83 ? 4.236 -4.930 2.526 1.00 96.62 83 ARG A N 1
ATOM 624 C CA . ARG A 1 83 ? 5.542 -4.340 2.878 1.00 96.62 83 ARG A CA 1
ATOM 625 C C . ARG A 1 83 ? 6.692 -5.321 2.733 1.00 96.62 83 ARG A C 1
ATOM 627 O O . ARG A 1 83 ? 7.694 -4.995 2.100 1.00 96.62 83 ARG A O 1
ATOM 634 N N . ARG A 1 84 ? 6.552 -6.539 3.266 1.00 96.00 84 ARG A N 1
ATOM 635 C CA . ARG A 1 84 ? 7.579 -7.579 3.096 1.00 96.00 84 ARG A CA 1
ATOM 636 C C . ARG A 1 84 ? 7.798 -7.934 1.633 1.00 96.00 84 ARG A C 1
ATOM 638 O O . ARG A 1 84 ? 8.919 -8.277 1.266 1.00 96.00 84 ARG A O 1
ATOM 645 N N . MET A 1 85 ? 6.745 -7.906 0.817 1.00 95.25 85 MET A N 1
ATOM 646 C CA . MET A 1 85 ? 6.867 -8.099 -0.623 1.00 95.25 85 MET A CA 1
ATOM 647 C C . MET A 1 85 ? 7.677 -6.958 -1.244 1.00 95.25 85 MET A C 1
ATOM 649 O O . MET A 1 85 ? 8.724 -7.223 -1.821 1.00 95.25 85 MET A O 1
ATOM 653 N N . LEU A 1 86 ? 7.290 -5.698 -1.034 1.00 94.75 86 LEU A N 1
ATOM 654 C CA . LEU A 1 86 ? 8.018 -4.539 -1.566 1.00 94.75 86 LEU A CA 1
ATOM 655 C C . LEU A 1 86 ? 9.482 -4.496 -1.102 1.00 94.75 86 LEU A C 1
ATOM 657 O O . LEU A 1 86 ? 10.364 -4.207 -1.900 1.00 94.75 86 LEU A O 1
ATOM 661 N N . ALA A 1 87 ? 9.773 -4.870 0.146 1.00 94.44 87 ALA A N 1
ATOM 662 C CA . ALA A 1 87 ? 11.139 -4.925 0.670 1.00 94.44 87 ALA A CA 1
ATOM 663 C C . ALA A 1 87 ? 12.053 -5.914 -0.078 1.00 94.44 87 ALA A C 1
ATOM 665 O O . ALA A 1 87 ? 13.266 -5.714 -0.121 1.00 94.44 87 ALA A O 1
ATOM 666 N N . ARG A 1 88 ? 11.497 -6.980 -0.675 1.00 94.25 88 ARG A N 1
ATOM 667 C CA . ARG A 1 88 ? 12.273 -7.911 -1.513 1.00 94.25 88 ARG A CA 1
ATOM 668 C C . ARG A 1 88 ? 12.478 -7.383 -2.933 1.00 94.25 88 ARG A C 1
ATOM 670 O O . ARG A 1 88 ? 13.437 -7.788 -3.581 1.00 94.25 88 ARG A O 1
ATOM 677 N N . HIS A 1 89 ? 11.607 -6.496 -3.413 1.00 93.56 89 HIS A N 1
ATOM 678 C CA . HIS A 1 89 ? 11.588 -6.013 -4.792 1.00 93.56 89 HIS A CA 1
ATOM 679 C C . HIS A 1 89 ? 12.152 -4.595 -4.885 1.00 93.56 89 HIS A C 1
ATOM 681 O O . HIS A 1 89 ? 11.455 -3.618 -4.635 1.00 93.56 89 HIS A O 1
ATOM 687 N N . THR A 1 90 ? 13.406 -4.477 -5.317 1.00 90.19 90 THR A N 1
ATOM 688 C CA . THR A 1 90 ? 14.071 -3.181 -5.513 1.00 90.19 90 THR A CA 1
ATOM 689 C C . THR A 1 90 ? 14.586 -3.015 -6.944 1.00 90.19 90 THR A C 1
ATOM 691 O O . THR A 1 90 ? 14.952 -4.014 -7.580 1.00 90.19 90 THR A O 1
ATOM 694 N N . PRO A 1 91 ? 14.618 -1.775 -7.472 1.00 89.38 91 PRO A N 1
ATOM 695 C CA . PRO A 1 91 ? 15.215 -1.497 -8.769 1.00 89.38 91 PRO A CA 1
ATOM 696 C C . PRO A 1 91 ? 16.735 -1.689 -8.712 1.00 89.38 91 PRO A C 1
ATOM 698 O O . PRO A 1 91 ? 17.408 -1.247 -7.781 1.00 89.38 91 PRO A O 1
ATOM 701 N N . HIS A 1 92 ? 17.286 -2.324 -9.739 1.00 84.94 92 HIS A N 1
ATOM 702 C CA . HIS A 1 92 ? 18.707 -2.579 -9.906 1.00 84.94 92 HIS A CA 1
ATOM 703 C C . HIS A 1 92 ? 19.125 -2.267 -11.348 1.00 84.94 92 HIS A C 1
ATOM 705 O O . HIS A 1 92 ? 18.462 -2.679 -12.298 1.00 84.94 92 HIS A O 1
ATOM 711 N N . SER A 1 93 ? 20.217 -1.519 -11.520 1.00 75.38 93 SER A N 1
ATOM 712 C CA . SER A 1 93 ? 20.671 -1.009 -12.824 1.00 75.38 93 SER A CA 1
ATOM 713 C C . SER A 1 93 ? 21.613 -1.944 -13.589 1.00 75.38 93 SER A C 1
ATOM 715 O O . SER A 1 93 ? 21.936 -1.655 -14.737 1.00 75.38 93 SER A O 1
ATOM 717 N N . MET A 1 94 ? 22.069 -3.044 -12.979 1.00 64.75 94 MET A N 1
ATOM 718 C CA . MET A 1 94 ? 23.053 -3.969 -13.568 1.00 64.75 94 MET A CA 1
ATOM 719 C C . MET A 1 94 ? 22.534 -5.407 -13.719 1.00 64.75 94 MET A C 1
ATOM 721 O O . MET A 1 94 ? 23.324 -6.334 -13.886 1.00 64.75 94 MET A O 1
ATOM 725 N N . GLY A 1 95 ? 21.219 -5.621 -13.641 1.00 63.81 95 GLY A N 1
ATOM 726 C CA . GLY A 1 95 ? 20.649 -6.964 -13.759 1.00 63.81 95 GLY A CA 1
ATOM 727 C C . GLY A 1 95 ? 20.307 -7.341 -15.201 1.00 63.81 95 GLY A C 1
ATOM 728 O O . GLY A 1 95 ? 20.045 -6.483 -16.045 1.00 63.81 95 GLY A O 1
ATOM 729 N N . GLN A 1 96 ? 20.304 -8.645 -15.474 1.00 66.88 96 GLN A N 1
ATOM 730 C CA . GLN A 1 96 ? 19.881 -9.187 -16.761 1.00 66.88 96 GLN A CA 1
ATOM 731 C C . GLN A 1 96 ? 18.357 -9.279 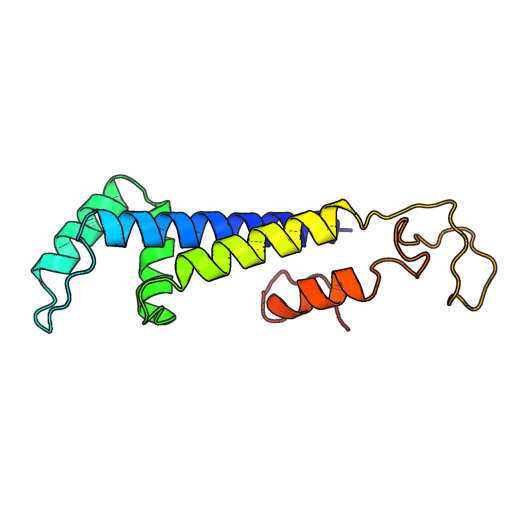-16.774 1.00 66.88 96 GLN A C 1
ATOM 733 O O . GLN A 1 96 ? 17.765 -10.013 -15.988 1.00 66.88 96 GLN A O 1
ATOM 738 N N . CYS A 1 97 ? 17.713 -8.534 -17.667 1.00 71.56 97 CYS A N 1
ATOM 739 C CA . CYS A 1 97 ? 16.272 -8.634 -17.842 1.00 71.56 97 CYS A CA 1
ATOM 740 C C . CYS A 1 97 ? 15.930 -9.875 -18.671 1.00 71.56 97 CYS A C 1
ATOM 742 O O . CYS A 1 97 ? 16.323 -9.969 -19.832 1.00 71.56 97 CYS A O 1
ATOM 744 N N . THR A 1 98 ? 15.176 -10.800 -18.087 1.00 70.38 98 THR A N 1
ATOM 745 C CA . THR A 1 98 ? 14.756 -12.047 -18.754 1.00 70.38 98 THR A CA 1
ATOM 746 C C . THR A 1 98 ? 13.737 -11.831 -19.877 1.00 70.38 98 THR A C 1
ATOM 748 O O . THR A 1 98 ? 13.674 -12.630 -20.805 1.00 70.38 98 THR A O 1
ATOM 751 N N . GLU A 1 99 ? 12.965 -10.745 -19.807 1.00 72.25 99 GLU A N 1
ATOM 752 C CA . GLU A 1 99 ? 11.827 -10.464 -20.698 1.00 72.25 99 GLU A CA 1
ATOM 753 C C . GLU A 1 99 ? 12.057 -9.248 -21.612 1.00 72.25 99 GLU A C 1
ATOM 755 O O . GLU A 1 99 ? 11.207 -8.919 -22.433 1.00 72.25 99 GLU A O 1
ATOM 760 N N . CYS A 1 100 ? 13.191 -8.554 -21.486 1.00 70.12 100 CYS A N 1
ATOM 761 C CA . CYS A 1 100 ? 13.460 -7.365 -22.289 1.00 70.12 100 CYS A CA 1
ATOM 762 C C . CYS A 1 100 ? 14.037 -7.760 -23.653 1.00 70.12 100 CYS A C 1
ATOM 764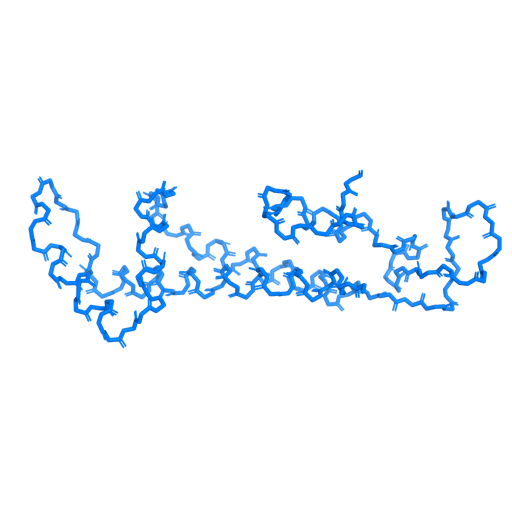 O O . CYS A 1 100 ? 15.047 -8.456 -23.726 1.00 70.12 100 CYS A O 1
ATOM 766 N N . GLU A 1 101 ? 13.444 -7.248 -24.733 1.00 64.69 101 GLU A N 1
ATOM 767 C CA . GLU A 1 101 ? 13.826 -7.576 -26.117 1.00 64.69 101 GLU A CA 1
ATOM 768 C C . GLU A 1 101 ? 15.198 -7.007 -26.558 1.00 64.69 101 GLU A C 1
ATOM 770 O O . GLU A 1 101 ? 15.672 -7.347 -27.640 1.00 64.69 101 GLU A O 1
ATOM 775 N N . ALA A 1 102 ? 15.880 -6.180 -25.745 1.00 56.88 102 ALA A N 1
ATOM 776 C CA . ALA A 1 102 ? 17.165 -5.557 -26.100 1.00 56.88 102 ALA A CA 1
ATOM 777 C C . ALA A 1 102 ? 18.246 -5.633 -24.988 1.00 56.88 102 ALA A C 1
ATOM 779 O O . ALA A 1 102 ? 17.913 -5.611 -23.796 1.00 56.88 102 ALA A O 1
ATOM 780 N N . PRO A 1 103 ? 19.553 -5.667 -25.349 1.00 54.09 103 PRO A N 1
ATOM 781 C CA . PRO A 1 103 ? 20.663 -5.595 -24.398 1.00 54.09 103 PRO A CA 1
ATOM 782 C C . PRO A 1 103 ? 20.641 -4.253 -23.656 1.00 54.09 103 PRO A C 1
ATOM 784 O O . PRO A 1 103 ? 20.601 -3.178 -24.247 1.00 54.09 103 PRO A O 1
ATOM 787 N N . HIS A 1 104 ? 20.626 -4.346 -22.338 1.00 57.66 104 HIS A N 1
ATOM 788 C CA . HIS A 1 104 ? 20.150 -3.344 -21.393 1.00 57.66 104 HIS A CA 1
ATOM 789 C C . HIS A 1 104 ? 21.263 -2.374 -20.995 1.00 57.66 104 HIS A C 1
ATOM 791 O O . HIS A 1 104 ? 22.052 -2.641 -20.090 1.00 57.66 104 HIS A O 1
ATOM 797 N N . TRP A 1 105 ? 21.293 -1.207 -21.635 1.00 58.97 105 TRP A N 1
ATOM 798 C CA . TRP A 1 105 ? 21.915 -0.016 -21.061 1.00 58.97 105 TRP A CA 1
ATOM 799 C C . TRP A 1 105 ? 20.778 0.951 -20.712 1.00 58.97 105 TRP A C 1
ATOM 801 O O . TRP A 1 105 ? 20.077 1.425 -21.601 1.00 58.97 105 TRP A O 1
ATOM 811 N N . GLY A 1 106 ? 20.552 1.206 -19.419 1.00 65.75 106 GLY A N 1
ATOM 812 C CA . GLY A 1 106 ? 19.571 2.198 -18.950 1.00 65.75 106 GLY A CA 1
ATOM 813 C C . GLY A 1 106 ? 18.178 1.678 -18.562 1.00 65.75 106 GLY A C 1
ATOM 814 O O . GLY A 1 106 ? 17.346 2.486 -18.160 1.00 65.75 106 GLY A O 1
ATOM 815 N N . VAL A 1 107 ? 17.917 0.367 -18.617 1.00 73.12 107 VAL A N 1
ATOM 816 C CA . VAL A 1 107 ? 16.670 -0.228 -18.095 1.00 73.12 107 VAL A CA 1
ATOM 817 C C . VAL A 1 107 ? 16.891 -0.704 -16.660 1.00 73.12 107 VAL A C 1
ATOM 819 O O . VAL A 1 107 ? 17.806 -1.483 -16.399 1.00 73.12 107 VAL A O 1
ATOM 822 N N . LEU A 1 108 ? 16.053 -0.246 -15.727 1.00 86.06 108 LEU A N 1
ATOM 823 C CA . LEU A 1 108 ? 16.019 -0.787 -14.368 1.00 86.06 108 LEU A CA 1
ATOM 824 C C . LEU A 1 108 ? 15.315 -2.145 -14.374 1.00 86.06 108 LEU A C 1
ATOM 826 O O . LEU A 1 108 ? 14.255 -2.304 -14.981 1.00 86.06 108 LEU A O 1
ATOM 830 N N . VAL A 1 109 ? 15.876 -3.110 -13.653 1.00 88.44 109 VAL A N 1
ATOM 831 C CA . VAL A 1 109 ? 15.257 -4.422 -13.436 1.00 88.44 109 VAL A CA 1
ATOM 832 C C . VAL A 1 109 ? 14.995 -4.656 -11.958 1.00 88.44 109 VAL A C 1
ATOM 834 O O . VAL A 1 109 ? 15.638 -4.061 -11.098 1.00 88.44 109 VAL A O 1
ATOM 837 N N . CYS A 1 110 ? 14.050 -5.529 -11.637 1.00 90.38 110 CYS A N 1
ATOM 838 C CA . CYS A 1 110 ? 13.832 -5.957 -10.264 1.00 90.38 110 CYS A CA 1
ATOM 839 C C . CYS A 1 110 ? 14.923 -6.939 -9.822 1.00 90.38 110 CYS A C 1
ATOM 841 O O . CYS A 1 110 ? 15.111 -7.980 -10.450 1.00 90.38 110 CYS A O 1
ATOM 843 N N . ASN A 1 111 ? 15.576 -6.662 -8.692 1.00 89.88 111 ASN A N 1
ATOM 844 C CA . ASN A 1 111 ? 16.583 -7.552 -8.110 1.00 89.88 111 ASN A CA 1
ATOM 845 C C . ASN A 1 111 ? 16.022 -8.940 -7.721 1.00 89.88 111 ASN A C 1
ATOM 847 O O . ASN A 1 111 ? 16.747 -9.931 -7.731 1.00 89.88 111 ASN A O 1
ATOM 851 N N . HIS A 1 112 ? 14.725 -9.034 -7.401 1.00 91.25 112 HIS A N 1
ATOM 852 C CA . HIS A 1 112 ? 14.109 -10.294 -6.977 1.00 91.25 112 HIS A CA 1
ATOM 853 C C . HIS A 1 112 ? 13.766 -11.216 -8.146 1.00 91.25 112 HIS A C 1
ATOM 855 O O . HIS A 1 112 ? 14.195 -12.365 -8.177 1.00 91.25 112 HIS A O 1
ATOM 861 N N . CYS A 1 113 ? 12.987 -10.714 -9.107 1.00 90.88 113 CYS A N 1
ATOM 862 C CA . CYS A 1 113 ? 12.430 -11.531 -10.183 1.00 90.88 113 CYS A CA 1
ATOM 863 C C . CYS A 1 113 ? 13.128 -11.334 -11.538 1.00 90.88 113 CYS A C 1
ATOM 865 O O . CYS A 1 113 ? 12.738 -11.980 -12.502 1.00 90.88 113 CYS A O 1
ATOM 867 N N . GLN A 1 114 ? 14.125 -10.442 -11.641 1.00 88.56 114 GLN A N 1
ATOM 868 C CA . GLN A 1 114 ? 14.899 -10.183 -12.871 1.00 88.56 114 GLN A CA 1
ATOM 869 C C . GLN A 1 114 ? 14.026 -9.809 -14.090 1.00 88.56 114 GLN A C 1
ATOM 871 O O . GLN A 1 114 ? 14.330 -10.135 -15.241 1.00 88.56 114 GLN A O 1
ATOM 876 N N . ARG A 1 115 ? 12.914 -9.116 -13.821 1.00 88.69 115 ARG A N 1
ATOM 877 C CA . ARG A 1 115 ? 11.995 -8.541 -14.817 1.00 88.69 115 ARG A CA 1
ATOM 878 C C . ARG A 1 115 ? 12.169 -7.032 -14.898 1.00 88.69 115 ARG A C 1
ATOM 880 O O . ARG A 1 115 ? 12.730 -6.432 -13.978 1.00 88.69 115 ARG A O 1
ATOM 887 N N . ALA A 1 116 ? 11.655 -6.426 -15.965 1.00 87.88 116 ALA A N 1
ATOM 888 C CA . ALA A 1 116 ? 11.620 -4.975 -16.111 1.00 87.88 116 ALA A CA 1
ATOM 889 C C . ALA A 1 116 ? 10.964 -4.313 -14.887 1.00 87.88 116 ALA A C 1
ATOM 891 O O . ALA A 1 116 ? 9.969 -4.808 -14.355 1.00 87.88 116 ALA A O 1
ATOM 892 N N . TRP A 1 117 ? 11.548 -3.213 -14.420 1.00 88.94 117 TRP A N 1
ATOM 893 C CA . TRP A 1 117 ? 11.025 -2.434 -13.304 1.00 88.94 117 TRP A CA 1
ATOM 894 C C . TRP A 1 117 ? 10.013 -1.371 -13.782 1.00 88.94 117 TRP A C 1
ATOM 896 O O . TRP A 1 117 ? 10.293 -0.710 -14.782 1.00 88.94 117 TRP A O 1
ATOM 906 N N . PRO A 1 118 ? 8.898 -1.121 -13.062 1.00 92.25 118 PRO A N 1
ATOM 907 C CA . PRO A 1 118 ? 8.367 -1.902 -11.940 1.00 92.25 118 PRO A CA 1
ATOM 908 C C . PRO A 1 118 ? 7.890 -3.282 -12.400 1.00 92.25 118 PRO A C 1
ATOM 910 O O . PRO A 1 118 ? 7.206 -3.392 -13.420 1.00 92.25 118 PRO A O 1
ATOM 913 N N . CYS A 1 119 ? 8.247 -4.325 -11.648 1.00 91.50 119 CYS A N 1
ATOM 914 C CA . CYS A 1 119 ? 7.910 -5.702 -12.007 1.00 91.50 119 CYS A CA 1
ATOM 915 C C . CYS A 1 119 ? 6.438 -6.042 -11.705 1.00 91.50 119 CYS A C 1
ATOM 917 O O . CYS A 1 119 ? 5.822 -5.340 -10.899 1.00 91.50 119 CYS A O 1
ATOM 919 N N . PRO A 1 120 ? 5.889 -7.134 -12.279 1.00 92.56 120 PRO A N 1
ATOM 920 C CA . PRO A 1 120 ? 4.482 -7.513 -12.113 1.00 92.56 120 PRO A CA 1
ATOM 921 C C . PRO A 1 120 ? 4.009 -7.539 -10.658 1.00 92.56 120 PRO A C 1
ATOM 923 O O . PRO A 1 120 ? 3.038 -6.871 -10.341 1.00 92.56 120 PRO A O 1
ATOM 926 N N . ASP A 1 121 ? 4.768 -8.155 -9.751 1.00 93.94 121 ASP A N 1
ATOM 927 C CA . ASP A 1 121 ? 4.392 -8.226 -8.335 1.00 93.94 121 ASP A CA 1
ATOM 928 C C . ASP A 1 121 ? 4.201 -6.827 -7.713 1.00 93.94 121 ASP A C 1
ATOM 930 O O . ASP A 1 121 ? 3.238 -6.577 -6.993 1.00 93.94 121 ASP A O 1
ATOM 934 N N . VAL A 1 122 ? 5.084 -5.869 -8.027 1.00 94.38 122 VAL A N 1
ATOM 935 C CA . VAL A 1 122 ? 4.962 -4.479 -7.546 1.00 94.38 122 VAL A CA 1
ATOM 936 C C . VAL A 1 122 ? 3.715 -3.809 -8.133 1.00 94.38 122 VAL A C 1
ATOM 938 O O . VAL A 1 122 ? 3.032 -3.073 -7.419 1.00 94.38 122 VAL A O 1
ATOM 941 N N . ARG A 1 123 ? 3.382 -4.088 -9.400 1.00 93.88 123 ARG A N 1
ATOM 942 C CA . ARG A 1 123 ? 2.146 -3.601 -10.034 1.00 93.88 123 ARG A CA 1
ATOM 943 C C . ARG A 1 123 ? 0.897 -4.235 -9.422 1.00 93.88 123 ARG A C 1
ATOM 945 O O . ARG A 1 123 ? -0.087 -3.530 -9.236 1.00 93.88 123 ARG A O 1
ATOM 952 N N . ASP A 1 124 ? 0.947 -5.502 -9.022 1.00 93.69 124 ASP A N 1
ATOM 953 C CA . ASP A 1 124 ? -0.170 -6.177 -8.348 1.00 93.69 124 ASP A CA 1
ATOM 954 C C . ASP A 1 124 ? -0.475 -5.544 -6.983 1.00 93.69 124 ASP A C 1
ATOM 956 O O . ASP A 1 124 ? -1.636 -5.374 -6.611 1.00 93.69 124 ASP A O 1
ATOM 960 N N . VAL A 1 125 ? 0.552 -5.111 -6.243 1.00 93.81 125 VAL A N 1
ATOM 961 C CA . VAL A 1 125 ? 0.342 -4.302 -5.030 1.00 93.81 125 VAL A CA 1
ATOM 962 C C . VAL A 1 125 ? -0.238 -2.932 -5.373 1.00 93.81 125 VAL A C 1
ATOM 964 O O . VAL A 1 125 ? -1.163 -2.476 -4.696 1.00 93.81 125 VAL A O 1
ATOM 967 N N . ALA A 1 126 ? 0.258 -2.294 -6.435 1.00 93.06 126 ALA A N 1
ATOM 968 C CA . ALA A 1 126 ? -0.248 -1.007 -6.898 1.00 93.06 126 ALA A CA 1
ATOM 969 C C . ALA A 1 126 ? -1.705 -1.065 -7.381 1.00 93.06 126 ALA A C 1
ATOM 971 O O . ALA A 1 126 ? -2.417 -0.073 -7.254 1.00 93.06 126 ALA A O 1
ATOM 972 N N . ALA A 1 127 ? -2.181 -2.221 -7.851 1.00 90.19 127 ALA A N 1
ATOM 973 C CA . ALA A 1 127 ? -3.553 -2.410 -8.318 1.00 90.19 127 ALA A CA 1
ATOM 974 C C . ALA A 1 127 ? -4.610 -2.051 -7.256 1.00 90.19 127 ALA A C 1
ATOM 976 O O . ALA A 1 127 ? -5.715 -1.652 -7.602 1.00 90.19 127 ALA A O 1
ATOM 977 N N . SER A 1 128 ? -4.269 -2.129 -5.962 1.00 87.56 128 SER A N 1
ATOM 978 C CA . SER A 1 128 ? -5.163 -1.695 -4.872 1.00 87.56 128 SER A CA 1
ATOM 979 C C . SER A 1 128 ? -5.379 -0.173 -4.812 1.00 87.56 128 SER A C 1
ATOM 981 O O . SER A 1 128 ? -6.271 0.280 -4.104 1.00 87.56 128 SER A O 1
ATOM 983 N N . TYR A 1 129 ? -4.562 0.615 -5.517 1.00 88.25 129 TYR A N 1
ATOM 984 C CA . TYR A 1 129 ? -4.511 2.077 -5.419 1.00 88.25 129 TYR A CA 1
ATOM 985 C C . TYR A 1 129 ? -4.744 2.784 -6.763 1.00 88.25 129 TYR A C 1
ATOM 987 O O . TYR A 1 129 ? -4.508 3.986 -6.856 1.00 88.25 129 TYR A O 1
ATOM 995 N N . THR A 1 130 ? -5.199 2.079 -7.806 1.00 89.12 130 THR A N 1
ATOM 996 C CA . THR A 1 130 ? -5.349 2.633 -9.170 1.00 89.12 130 THR A CA 1
ATOM 997 C C . THR A 1 130 ? -6.286 3.832 -9.260 1.00 89.12 130 THR A C 1
ATOM 999 O O . THR A 1 130 ? -6.097 4.684 -10.124 1.00 89.12 130 THR A O 1
ATOM 1002 N N . ASP A 1 131 ? -7.266 3.916 -8.360 1.00 82.75 131 ASP A N 1
ATOM 1003 C CA . ASP A 1 131 ? -8.233 5.017 -8.309 1.00 82.75 131 ASP A CA 1
ATOM 1004 C C . ASP A 1 131 ? -7.714 6.231 -7.515 1.00 82.75 131 ASP A C 1
ATOM 1006 O O . ASP A 1 131 ? -8.399 7.249 -7.395 1.00 82.75 131 ASP A O 1
ATOM 1010 N N . HIS A 1 132 ? -6.502 6.151 -6.955 1.00 81.00 132 HIS A N 1
ATOM 1011 C CA . HIS A 1 132 ? -5.896 7.257 -6.226 1.00 81.00 132 HIS A CA 1
ATOM 1012 C C . HIS A 1 132 ? -5.496 8.384 -7.191 1.00 81.00 132 HIS A C 1
ATOM 1014 O O . HIS A 1 132 ? -4.850 8.152 -8.209 1.00 81.00 132 HIS A O 1
ATOM 1020 N N . HIS A 1 133 ? -5.831 9.631 -6.857 1.00 85.44 133 HIS A N 1
ATOM 1021 C CA . HIS A 1 133 ? -5.566 10.789 -7.722 1.00 85.44 133 HIS A CA 1
ATOM 1022 C C . HIS A 1 133 ? -4.078 10.975 -8.071 1.00 85.44 133 HIS A C 1
ATOM 1024 O O . HIS A 1 133 ? -3.753 11.308 -9.206 1.00 85.44 133 HIS A O 1
ATOM 1030 N N . ASP A 1 134 ? -3.187 10.682 -7.122 1.00 85.25 134 ASP A N 1
ATOM 1031 C CA . ASP A 1 134 ? -1.730 10.716 -7.326 1.00 85.25 134 ASP A CA 1
ATOM 1032 C C . ASP A 1 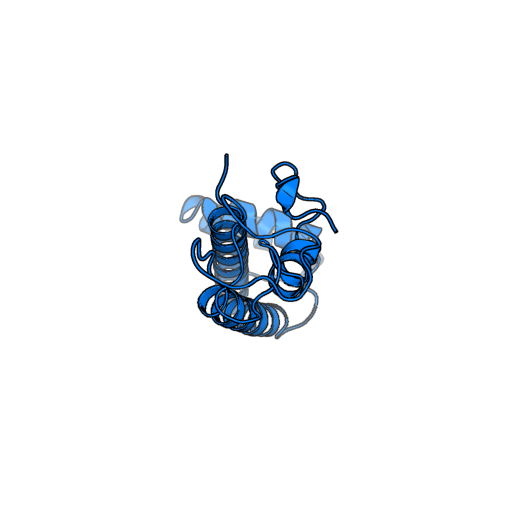134 ? -1.133 9.407 -7.885 1.00 85.25 134 ASP A C 1
ATOM 1034 O O . ASP A 1 134 ? 0.064 9.170 -7.736 1.00 85.25 134 ASP A O 1
ATOM 1038 N N . PHE A 1 135 ? -1.936 8.504 -8.462 1.00 86.31 135 PHE A N 1
ATOM 1039 C CA . PHE A 1 135 ? -1.437 7.201 -8.911 1.00 86.31 135 PHE A CA 1
ATOM 1040 C C . PHE A 1 135 ? -0.378 7.335 -10.032 1.00 86.31 135 PHE A C 1
ATOM 1042 O O . PHE A 1 135 ? -0.694 7.860 -11.109 1.00 86.31 135 PHE A O 1
ATOM 1049 N N . PRO A 1 136 ? 0.859 6.828 -9.836 1.00 87.81 136 PRO A N 1
ATOM 1050 C CA . PRO A 1 136 ? 1.930 6.928 -10.827 1.00 87.81 136 PRO A CA 1
ATOM 1051 C C . PRO A 1 136 ? 1.598 6.199 -12.132 1.00 87.81 136 PRO A C 1
ATOM 1053 O O . PRO A 1 136 ? 1.079 5.081 -12.135 1.00 87.81 136 PRO A O 1
ATOM 1056 N N . THR A 1 137 ? 1.949 6.801 -13.271 1.00 86.56 137 THR A N 1
ATOM 1057 C CA . THR A 1 137 ? 1.667 6.199 -14.589 1.00 86.56 137 THR A CA 1
ATOM 1058 C C . THR A 1 137 ? 2.503 4.938 -14.817 1.00 86.56 137 THR A C 1
ATOM 1060 O O . THR A 1 137 ? 2.042 4.002 -15.461 1.00 86.56 137 THR A O 1
ATOM 1063 N N . GLU A 1 138 ? 3.698 4.877 -14.231 1.00 84.62 138 GLU A N 1
ATOM 1064 C CA . GLU A 1 138 ? 4.636 3.753 -14.297 1.00 84.62 138 GLU A CA 1
ATOM 1065 C C . GLU A 1 138 ? 4.113 2.479 -13.613 1.00 84.62 138 GLU A C 1
ATOM 1067 O O . GLU A 1 138 ? 4.621 1.388 -13.874 1.00 84.62 138 GLU A O 1
ATOM 1072 N N . LEU A 1 139 ? 3.117 2.614 -12.730 1.00 85.75 139 LEU A N 1
ATOM 1073 C CA . LEU A 1 139 ? 2.474 1.509 -12.017 1.00 85.75 139 LEU A CA 1
ATOM 1074 C C . LEU A 1 139 ? 1.186 1.025 -12.690 1.00 85.75 139 LEU A C 1
ATOM 1076 O O . LEU A 1 139 ? 0.569 0.080 -12.196 1.00 85.75 139 LEU A O 1
ATOM 1080 N N . ARG A 1 140 ? 0.766 1.648 -13.798 1.00 82.88 140 ARG A N 1
ATOM 1081 C CA . ARG A 1 140 ? -0.398 1.173 -14.550 1.00 82.88 140 ARG A CA 1
ATOM 1082 C C . ARG A 1 140 ? -0.101 -0.209 -15.161 1.00 82.88 140 ARG A C 1
ATOM 1084 O O . ARG A 1 140 ? 1.040 -0.444 -15.568 1.00 82.88 140 ARG A O 1
ATOM 1091 N N . PRO A 1 141 ? -1.094 -1.115 -15.181 1.00 66.94 141 PRO A N 1
ATOM 1092 C CA . PRO A 1 141 ? -0.941 -2.451 -15.751 1.00 66.94 141 PRO A CA 1
ATOM 1093 C C . PRO A 1 141 ? -0.533 -2.408 -17.228 1.00 66.94 141 PRO A C 1
ATOM 1095 O O . PRO A 1 141 ? -1.084 -1.566 -17.976 1.00 66.94 141 PRO A O 1
#